Protein AF-A0A9P9E209-F1 (afdb_monomer_lite)

Secondary structure (DSSP, 8-state):
----------------------EEEEEEEEEEETTEEEEEEEEE---HHHHHHHHHHHHHHHHHHHHHTT-EEEEEEEE--SSSSSEEEEEEEESS-HHHHHHHHHHHHHHHHGGG-EE--GGGB--TT---

Foldseek 3Di:
DDDDDDDDDDDPPPPPPPLLFAKEWPAWEWDADVQFIKIKTFIASDDLVCQVQLQVQLVVLLCVLCVVVVKDWPDWDKDQDPDPPRIIIITTIGDDDPVSSVVSSVRSSQVSCDSSHYHYDCVNHDCPPPDD

pLDDT: mean 79.7, std 16.1, range [38.97, 94.81]

Sequence (132 aa):
MKFTAPATLLAASVLSPLVSATAYLSYCQVSHSSNGNDFLIKVQSIPDVSKSSICGSSDRQIRSSAKGWSINVKYLTCDTGKTTPDMQILVKLDKQSPSTQRTALFNGLQAAFGSQGFNWNANQCNLAGIPT

Structure (mmCIF, N/CA/C/O backbone):
data_AF-A0A9P9E209-F1
#
_entry.id   AF-A0A9P9E209-F1
#
loop_
_atom_site.group_PDB
_atom_site.id
_atom_site.type_symbol
_atom_site.label_atom_id
_atom_site.label_alt_id
_atom_site.label_comp_id
_atom_site.label_asym_id
_atom_site.label_entity_id
_atom_site.label_seq_id
_atom_site.pdbx_PDB_ins_code
_atom_site.Cartn_x
_atom_site.Cartn_y
_atom_site.Cartn_z
_atom_site.occupancy
_atom_site.B_iso_or_equiv
_atom_site.auth_seq_id
_atom_site.auth_comp_id
_atom_site.auth_asym_id
_atom_site.auth_atom_id
_atom_site.pdbx_PDB_model_num
ATOM 1 N N . MET A 1 1 ? -47.115 39.051 37.033 1.00 42.34 1 MET A N 1
ATOM 2 C CA . MET A 1 1 ? -45.667 39.035 36.732 1.00 42.34 1 MET A CA 1
ATOM 3 C C . MET A 1 1 ? -45.122 37.700 37.209 1.00 42.34 1 MET A C 1
ATOM 5 O O . MET A 1 1 ? -45.239 37.412 38.391 1.00 42.34 1 MET A O 1
ATOM 9 N N . LYS A 1 2 ? -44.670 36.834 36.298 1.00 42.72 2 LYS A N 1
ATOM 10 C CA . LYS A 1 2 ? -44.217 35.470 36.608 1.00 42.72 2 LYS A CA 1
ATOM 11 C C . LYS A 1 2 ? -42.736 35.402 36.233 1.00 42.72 2 LYS A C 1
ATOM 13 O O . LYS A 1 2 ? -42.411 35.507 35.057 1.00 42.72 2 LYS A O 1
ATOM 18 N N . PHE A 1 3 ? -41.862 35.324 37.233 1.00 44.34 3 PHE A N 1
ATOM 19 C CA . PHE A 1 3 ? -40.436 35.077 37.036 1.00 44.34 3 PHE A CA 1
ATOM 20 C C . PHE A 1 3 ? -40.231 33.572 36.875 1.00 44.34 3 PHE A C 1
ATOM 22 O O . PHE A 1 3 ? -40.705 32.785 37.693 1.00 44.34 3 PHE A O 1
ATOM 29 N N . THR A 1 4 ? -39.540 33.160 35.819 1.00 52.56 4 THR A N 1
ATOM 30 C CA . THR A 1 4 ? -39.062 31.784 35.668 1.00 52.56 4 THR A CA 1
ATOM 31 C C . THR A 1 4 ? -37.594 31.868 35.283 1.00 52.56 4 THR A C 1
ATOM 33 O O . THR A 1 4 ? -37.243 32.462 34.267 1.00 52.56 4 THR A O 1
ATOM 36 N N . ALA A 1 5 ? -36.748 31.378 36.186 1.00 53.84 5 ALA A N 1
ATOM 37 C CA . ALA A 1 5 ? -35.299 31.395 36.081 1.00 53.84 5 ALA A CA 1
ATOM 38 C C . ALA A 1 5 ? -34.802 30.447 34.969 1.00 53.84 5 ALA A C 1
ATOM 40 O O . ALA A 1 5 ? -35.473 29.455 34.671 1.00 53.84 5 ALA A O 1
ATOM 41 N N . PRO A 1 6 ? -33.631 30.723 34.367 1.00 48.00 6 PRO A N 1
ATOM 42 C CA . PRO A 1 6 ? -33.038 29.868 33.346 1.00 48.00 6 PRO A CA 1
ATOM 43 C C . PRO A 1 6 ? -32.537 28.553 33.957 1.00 48.00 6 PRO A C 1
ATOM 45 O O . PRO A 1 6 ? -31.791 28.548 34.935 1.00 48.00 6 PRO A O 1
ATOM 48 N N . ALA A 1 7 ? -32.937 27.428 33.364 1.00 52.62 7 ALA A N 1
ATOM 49 C CA . ALA A 1 7 ? -32.377 26.123 33.680 1.00 52.62 7 ALA A CA 1
ATOM 50 C C . ALA A 1 7 ? -30.986 25.997 33.040 1.00 52.62 7 ALA A C 1
ATOM 52 O O . ALA A 1 7 ? -30.850 25.774 31.838 1.00 52.62 7 ALA A O 1
ATOM 53 N N . THR A 1 8 ? -29.950 26.150 33.859 1.00 51.25 8 THR A N 1
ATOM 54 C CA . THR A 1 8 ? -28.571 25.775 33.541 1.00 51.25 8 THR A CA 1
ATOM 55 C C . THR A 1 8 ? -28.489 24.250 33.471 1.00 51.25 8 THR A C 1
ATOM 57 O O . THR A 1 8 ? -28.597 23.581 34.496 1.00 51.25 8 THR A O 1
ATOM 60 N N . LEU A 1 9 ? -28.305 23.681 32.279 1.00 46.78 9 LEU A N 1
ATOM 61 C CA . LEU A 1 9 ? -28.101 22.242 32.091 1.00 46.78 9 LEU A CA 1
ATOM 62 C C . LEU A 1 9 ? -26.760 21.991 31.395 1.00 46.78 9 LEU A C 1
ATOM 64 O O . LEU A 1 9 ? -26.626 22.135 30.186 1.00 46.78 9 LEU A O 1
ATOM 68 N N . LEU A 1 10 ? -25.786 21.658 32.248 1.00 48.59 10 LEU A N 1
ATOM 69 C CA . LEU A 1 10 ? -24.670 20.727 32.054 1.00 48.59 10 LEU A CA 1
ATOM 70 C C . LEU A 1 10 ? -23.999 20.736 30.673 1.00 48.59 10 LEU A C 1
ATOM 72 O O . LEU A 1 10 ? -24.439 20.081 29.730 1.00 48.59 10 LEU A O 1
ATOM 76 N N . ALA A 1 11 ? -22.831 21.380 30.617 1.00 49.53 11 ALA A N 1
ATOM 77 C CA . ALA A 1 11 ? -21.813 21.068 29.628 1.00 49.53 11 ALA A CA 1
ATOM 78 C C . ALA A 1 11 ? -21.463 19.576 29.739 1.00 49.53 11 ALA A C 1
ATOM 80 O O . ALA A 1 11 ? -20.765 19.154 30.661 1.00 49.53 11 ALA A O 1
ATOM 81 N N . ALA A 1 12 ? -21.971 18.774 28.807 1.00 42.97 12 ALA A N 1
ATOM 82 C CA . ALA A 1 12 ? -21.458 17.441 28.566 1.00 42.97 12 ALA A CA 1
ATOM 83 C C . ALA A 1 12 ? -20.054 17.606 27.977 1.00 42.97 12 ALA A C 1
ATOM 85 O O . ALA A 1 12 ? -19.878 17.753 26.768 1.00 42.97 12 ALA A O 1
ATOM 86 N N . SER A 1 13 ? -19.042 17.623 28.840 1.00 42.34 13 SER A N 1
ATOM 87 C CA . SER A 1 13 ? -17.670 17.334 28.452 1.00 42.34 13 SER A CA 1
ATOM 88 C C . SER A 1 13 ? -17.633 15.882 27.991 1.00 42.34 13 SER A C 1
ATOM 90 O O . SER A 1 13 ? -17.325 14.963 28.748 1.00 42.34 13 SER A O 1
ATOM 92 N N . VAL A 1 14 ? -17.984 15.673 26.721 1.00 45.31 14 VAL A N 1
ATOM 93 C CA . VAL A 1 14 ? -17.675 14.445 26.003 1.00 45.31 14 VAL A CA 1
ATOM 94 C C . VAL A 1 14 ? -16.155 14.431 25.876 1.00 45.31 14 VAL A C 1
ATOM 96 O O . VAL A 1 14 ? -15.583 14.893 24.890 1.00 45.31 14 VAL A O 1
ATOM 99 N N . LEU A 1 15 ? -15.488 13.946 26.924 1.00 49.25 15 LEU A N 1
ATOM 100 C CA . LEU A 1 15 ? -14.144 13.392 26.854 1.00 49.25 15 LEU A CA 1
ATOM 101 C C . LEU A 1 15 ? -14.241 12.188 25.918 1.00 49.25 15 LEU A C 1
ATOM 103 O O . LEU A 1 15 ? -14.319 11.038 26.338 1.00 49.25 15 LEU A O 1
ATOM 107 N N . SER A 1 16 ? -14.325 12.481 24.623 1.00 42.72 16 SER A N 1
ATOM 108 C CA . SER A 1 16 ? -14.141 11.484 23.590 1.00 42.72 16 SER A CA 1
ATOM 109 C C . SER A 1 16 ? -12.710 11.002 23.779 1.00 42.72 16 SER A C 1
ATOM 111 O O . SER A 1 16 ? -11.808 11.847 23.773 1.00 42.72 16 SER A O 1
ATOM 113 N N . PRO A 1 17 ? -12.472 9.700 24.017 1.00 38.97 17 PRO A N 1
ATOM 114 C CA . PRO A 1 17 ? -11.117 9.200 24.085 1.00 38.97 17 PRO A CA 1
ATOM 115 C C . PRO A 1 17 ? -10.463 9.574 22.762 1.00 38.97 17 PRO A C 1
ATOM 117 O O . PRO A 1 17 ? -10.884 9.137 21.689 1.00 38.97 17 PRO A O 1
ATOM 120 N N . LEU A 1 18 ? -9.475 10.459 22.852 1.00 43.06 18 LEU A N 1
ATOM 121 C CA . LEU A 1 18 ? -8.613 10.839 21.756 1.00 43.06 18 LEU A CA 1
ATOM 122 C C . LEU A 1 18 ? -7.754 9.604 21.468 1.00 43.06 18 LEU A C 1
ATOM 124 O O . LEU A 1 18 ? -6.600 9.525 21.880 1.00 43.06 18 LEU A O 1
ATOM 128 N N . VAL A 1 19 ? -8.331 8.579 20.835 1.00 47.84 19 VAL A N 1
ATOM 129 C CA . VAL A 1 19 ? -7.567 7.438 20.330 1.00 47.84 19 VAL A CA 1
ATOM 130 C C . VAL A 1 19 ? -6.843 7.936 19.083 1.00 47.84 19 VAL A C 1
ATOM 132 O O . VAL A 1 19 ? -7.196 7.630 17.950 1.00 47.84 19 VAL A O 1
ATOM 135 N N . SER A 1 20 ? -5.834 8.772 19.317 1.00 51.91 20 SER A N 1
ATOM 136 C CA . SER A 1 20 ? -4.813 9.175 18.360 1.00 51.91 20 SER A CA 1
ATOM 137 C C . SER A 1 20 ? -3.793 8.043 18.255 1.00 51.91 20 SER A C 1
ATOM 139 O O . SER A 1 20 ? -2.613 8.217 18.554 1.00 51.91 20 SER A O 1
ATOM 141 N N . ALA A 1 21 ? -4.258 6.840 17.917 1.00 60.41 21 ALA A N 1
ATOM 142 C CA . ALA A 1 21 ? -3.352 5.763 17.571 1.00 60.41 21 ALA A CA 1
ATOM 143 C C . ALA A 1 21 ? -2.877 6.023 16.141 1.00 60.41 21 ALA A C 1
ATOM 145 O O . ALA A 1 21 ? -3.642 5.861 15.192 1.00 60.41 21 ALA A O 1
ATOM 146 N N . THR A 1 22 ? -1.626 6.460 15.999 1.00 75.31 22 THR A N 1
ATOM 147 C CA . THR A 1 22 ? -0.964 6.500 14.696 1.00 75.31 22 THR A CA 1
ATOM 148 C C . THR A 1 22 ? -0.935 5.079 14.147 1.00 75.31 22 THR A C 1
ATOM 150 O O . THR A 1 22 ? -0.309 4.197 14.742 1.00 75.31 22 THR A O 1
ATOM 153 N N . ALA A 1 23 ? -1.602 4.852 13.017 1.00 84.38 23 ALA A N 1
ATOM 154 C CA . ALA A 1 23 ? -1.533 3.570 12.335 1.00 84.38 23 ALA A CA 1
ATOM 155 C C . ALA A 1 23 ? -0.095 3.351 11.857 1.00 84.38 23 ALA A C 1
ATOM 157 O O . ALA A 1 23 ? 0.548 4.284 11.370 1.00 84.38 23 ALA A O 1
ATOM 158 N N . TYR A 1 24 ? 0.429 2.137 11.976 1.00 86.38 24 TYR A N 1
ATOM 159 C CA . TYR A 1 24 ? 1.782 1.846 11.507 1.00 86.38 24 TYR A CA 1
ATOM 160 C C . TYR A 1 24 ? 1.802 0.667 10.556 1.00 86.38 24 TYR A C 1
ATOM 162 O O . TYR A 1 24 ? 1.066 -0.314 10.700 1.00 86.38 24 TYR A O 1
ATOM 170 N N . LEU A 1 25 ? 2.680 0.781 9.565 1.00 87.69 25 LEU A N 1
ATOM 171 C CA . LEU A 1 25 ? 3.032 -0.328 8.702 1.00 87.69 25 LEU A CA 1
ATOM 172 C C . LEU A 1 25 ? 3.619 -1.451 9.571 1.00 87.69 25 LEU A C 1
ATOM 174 O O . LEU A 1 25 ? 4.542 -1.233 10.353 1.00 87.69 25 LEU A O 1
ATOM 178 N N . SER A 1 26 ? 3.064 -2.655 9.476 1.00 88.31 26 SER A N 1
ATOM 179 C CA . SER A 1 26 ? 3.591 -3.832 10.175 1.00 88.31 26 SER A CA 1
ATOM 180 C C . SER A 1 26 ? 4.328 -4.764 9.219 1.00 88.31 26 SER A C 1
ATOM 182 O O . SER A 1 26 ? 5.238 -5.484 9.621 1.00 88.31 26 SER A O 1
ATOM 184 N N . TYR A 1 27 ? 3.931 -4.765 7.947 1.00 88.50 27 TYR A N 1
ATOM 185 C CA . TYR A 1 27 ? 4.513 -5.610 6.916 1.00 88.50 27 TYR A CA 1
ATOM 186 C C . TYR A 1 27 ? 4.344 -4.969 5.547 1.00 88.50 27 TYR A C 1
ATOM 188 O O . TYR A 1 27 ? 3.287 -4.416 5.241 1.00 88.50 27 TYR A O 1
ATOM 196 N N . CYS A 1 28 ? 5.364 -5.106 4.710 1.00 90.25 28 CYS A N 1
ATOM 197 C CA . CYS A 1 28 ? 5.287 -4.741 3.312 1.00 90.25 28 CYS A CA 1
ATOM 198 C C . CYS A 1 28 ? 6.114 -5.706 2.471 1.00 90.25 28 CYS A C 1
ATOM 200 O O . CYS A 1 28 ? 7.335 -5.758 2.570 1.00 90.25 28 CYS A O 1
ATOM 202 N N . GLN A 1 29 ? 5.445 -6.472 1.624 1.00 90.88 29 GLN A N 1
ATOM 203 C CA . GLN A 1 29 ? 6.107 -7.328 0.653 1.00 90.88 29 GLN A CA 1
ATOM 204 C C . GLN A 1 29 ? 5.902 -6.759 -0.737 1.00 90.88 29 GLN A C 1
ATOM 206 O O . GLN A 1 29 ? 4.795 -6.362 -1.097 1.00 90.88 29 GLN A O 1
ATOM 211 N N . VAL A 1 30 ? 6.975 -6.767 -1.519 1.00 91.81 30 VAL A N 1
ATOM 212 C CA . VAL A 1 30 ? 6.943 -6.421 -2.935 1.00 91.81 30 VAL A CA 1
ATOM 213 C C . VAL A 1 30 ? 7.299 -7.670 -3.717 1.00 91.81 30 VAL A C 1
ATOM 215 O O . VAL A 1 30 ? 8.307 -8.312 -3.434 1.00 91.81 30 VAL A O 1
ATOM 218 N N . SER A 1 31 ? 6.449 -8.040 -4.665 1.00 91.38 31 SER A N 1
ATOM 219 C CA . SER A 1 31 ? 6.691 -9.167 -5.562 1.00 91.38 31 SER A CA 1
ATOM 220 C C . SER A 1 31 ? 6.691 -8.666 -6.996 1.00 91.38 31 SER A C 1
ATOM 222 O O . SER A 1 31 ? 5.780 -7.944 -7.409 1.00 91.38 31 SER A O 1
ATOM 224 N N . HIS A 1 32 ? 7.719 -9.040 -7.754 1.00 89.19 32 HIS A N 1
ATOM 225 C CA . HIS A 1 32 ? 7.758 -8.738 -9.175 1.00 89.19 32 HIS A CA 1
ATOM 226 C C . HIS A 1 32 ? 6.710 -9.565 -9.921 1.00 89.19 32 HIS A C 1
ATOM 228 O O . HIS A 1 32 ? 6.540 -10.756 -9.663 1.00 89.19 32 HIS A O 1
ATOM 234 N N . SER A 1 33 ? 6.020 -8.930 -10.860 1.00 83.94 33 SER A N 1
ATOM 235 C CA . SER A 1 33 ? 4.948 -9.534 -11.640 1.00 83.94 33 SER A CA 1
ATOM 236 C C . SER A 1 33 ? 5.086 -9.104 -13.094 1.00 83.94 33 SER A C 1
ATOM 238 O O . SER A 1 33 ? 5.565 -8.007 -13.384 1.00 83.94 33 SER A O 1
ATOM 240 N N . SER A 1 34 ? 4.623 -9.919 -14.044 1.00 80.25 34 SER A N 1
ATOM 241 C CA . SER A 1 34 ? 4.606 -9.492 -15.446 1.00 80.25 34 SER A CA 1
ATOM 242 C C . SER A 1 34 ? 3.841 -8.163 -15.566 1.00 80.25 34 SER A C 1
ATOM 244 O O . SER A 1 34 ? 2.660 -8.092 -15.194 1.00 80.25 34 SER A O 1
ATOM 246 N N . ASN A 1 35 ? 4.522 -7.132 -16.081 1.00 82.75 35 ASN A N 1
ATOM 247 C CA . ASN A 1 35 ? 4.037 -5.758 -16.260 1.00 82.75 35 ASN A CA 1
ATOM 248 C C . ASN A 1 35 ? 3.856 -4.914 -14.981 1.00 82.75 35 ASN A C 1
ATOM 250 O O . ASN A 1 35 ? 3.039 -3.993 -14.988 1.00 82.75 35 ASN A O 1
ATOM 254 N N . GLY A 1 36 ? 4.586 -5.181 -13.895 1.00 90.00 36 GLY A N 1
ATOM 255 C CA . GLY A 1 36 ? 4.579 -4.301 -12.721 1.00 90.00 36 GLY A CA 1
ATOM 256 C C . GLY A 1 36 ? 5.049 -4.973 -11.437 1.00 90.00 36 GLY A C 1
ATOM 257 O O . GLY A 1 36 ? 5.749 -5.979 -11.474 1.00 90.00 36 GLY A O 1
ATOM 258 N N . ASN A 1 37 ? 4.632 -4.430 -10.295 1.00 92.94 37 ASN A N 1
ATOM 259 C CA . ASN A 1 37 ? 4.897 -5.038 -8.994 1.00 92.94 37 ASN A CA 1
ATOM 260 C C . ASN A 1 37 ? 3.616 -5.109 -8.160 1.00 92.94 37 ASN A C 1
ATOM 262 O O . ASN A 1 37 ?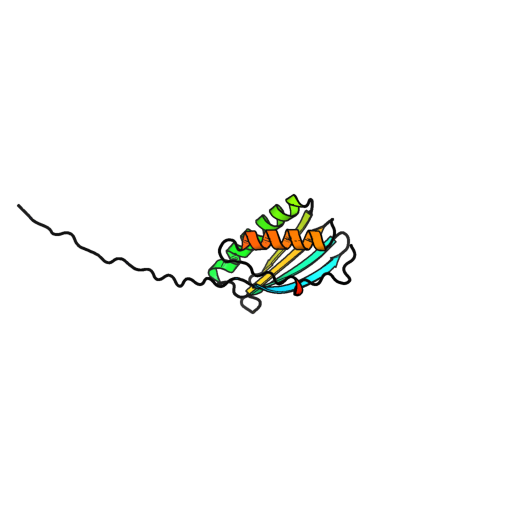 2.772 -4.205 -8.191 1.00 92.94 37 ASN A O 1
ATOM 266 N N . ASP A 1 38 ? 3.490 -6.205 -7.423 1.00 93.69 38 ASP A N 1
ATOM 267 C CA . ASP A 1 38 ? 2.439 -6.426 -6.442 1.00 93.69 38 ASP A CA 1
ATOM 268 C C . ASP A 1 38 ? 2.968 -6.007 -5.065 1.00 93.69 38 ASP A C 1
ATOM 270 O O . ASP A 1 38 ? 4.013 -6.485 -4.619 1.00 93.69 38 ASP A O 1
ATOM 274 N N . PHE A 1 39 ? 2.251 -5.107 -4.395 1.00 93.69 39 PHE A N 1
ATOM 275 C CA . PHE A 1 39 ? 2.555 -4.648 -3.043 1.00 93.69 39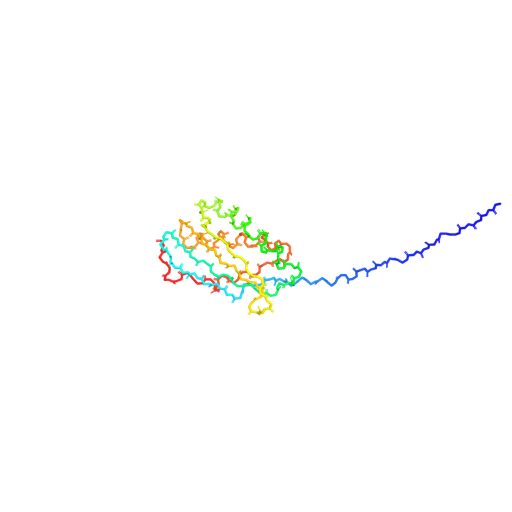 PHE A CA 1
ATOM 276 C C . PHE A 1 39 ? 1.509 -5.200 -2.081 1.00 93.69 39 PHE A C 1
ATOM 278 O O . PHE A 1 39 ? 0.324 -4.883 -2.192 1.00 93.69 39 PHE A O 1
ATOM 285 N N . LEU A 1 40 ? 1.962 -5.995 -1.116 1.00 92.69 40 LEU A N 1
ATOM 286 C CA . LEU A 1 40 ? 1.164 -6.480 0.001 1.00 92.69 40 LEU A CA 1
ATOM 287 C C . LEU A 1 40 ? 1.538 -5.700 1.260 1.00 92.69 40 LEU A C 1
ATOM 289 O O . LEU A 1 40 ? 2.617 -5.888 1.816 1.00 92.69 40 LEU A O 1
ATOM 293 N N . ILE A 1 41 ? 0.627 -4.851 1.715 1.00 91.75 41 ILE A N 1
ATOM 294 C CA . ILE A 1 41 ? 0.769 -3.951 2.856 1.00 91.75 41 ILE A CA 1
ATOM 295 C C . ILE A 1 41 ? -0.102 -4.465 3.997 1.00 91.75 41 ILE A C 1
ATOM 297 O O . ILE A 1 41 ? -1.283 -4.740 3.799 1.00 91.75 41 ILE A O 1
ATOM 301 N 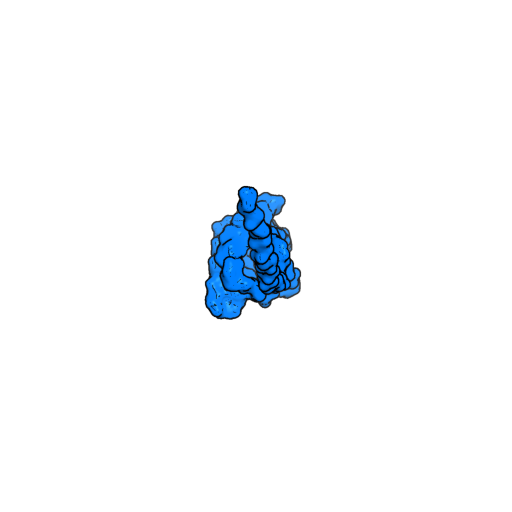N . LYS A 1 42 ? 0.449 -4.565 5.204 1.00 90.62 42 LYS A N 1
ATOM 302 C CA . LYS A 1 42 ? -0.322 -4.837 6.421 1.00 90.62 42 LYS A CA 1
ATOM 303 C C . LYS A 1 42 ? -0.130 -3.697 7.403 1.00 90.62 42 LYS A C 1
ATOM 305 O O . LYS A 1 42 ? 0.996 -3.239 7.604 1.00 90.62 42 LYS A O 1
ATOM 310 N N . VAL A 1 43 ? -1.229 -3.242 7.987 1.00 88.19 43 VAL A N 1
ATOM 311 C CA . VAL A 1 43 ? -1.260 -2.098 8.897 1.00 88.19 43 VAL A CA 1
ATOM 312 C C . VAL A 1 43 ? -1.870 -2.526 10.225 1.00 88.19 43 VAL A C 1
ATOM 314 O O . VAL A 1 43 ? -2.785 -3.351 10.265 1.00 88.19 43 VAL A O 1
ATOM 317 N N . GLN A 1 44 ? -1.334 -1.980 11.311 1.00 87.56 44 GLN A N 1
ATOM 318 C CA . GLN A 1 44 ? -1.755 -2.245 12.683 1.00 87.56 44 GLN A CA 1
ATOM 319 C C . GLN A 1 44 ? -2.099 -0.950 13.422 1.00 87.56 44 GLN A C 1
ATOM 321 O O . GLN A 1 44 ? -1.763 0.151 12.972 1.00 87.56 44 GLN A O 1
ATOM 326 N N . SER A 1 45 ? -2.762 -1.115 14.568 1.00 85.56 45 SER A N 1
ATOM 327 C CA . SER A 1 45 ? -3.246 -0.042 15.436 1.00 85.56 45 SER A CA 1
ATOM 328 C C . SER A 1 45 ? -4.275 0.851 14.755 1.00 85.56 45 SER A C 1
ATOM 330 O O . SER A 1 45 ? -4.275 2.068 14.929 1.00 85.56 45 SER A O 1
ATOM 332 N N . ILE A 1 46 ? -5.172 0.229 13.987 1.00 80.88 46 ILE A N 1
ATOM 333 C CA . ILE A 1 46 ? -6.304 0.918 13.369 1.00 80.88 46 ILE A CA 1
ATOM 334 C C . ILE A 1 46 ? -7.546 0.679 14.230 1.00 80.88 46 ILE A C 1
ATOM 336 O O . ILE A 1 46 ? -7.956 -0.475 14.373 1.00 80.88 46 ILE A O 1
ATOM 340 N N . PRO A 1 47 ? -8.195 1.731 14.761 1.00 76.94 47 PRO A N 1
ATOM 341 C CA . PRO A 1 47 ? -9.473 1.584 15.448 1.00 76.94 47 PRO A CA 1
ATOM 342 C C . PRO A 1 47 ? -10.506 0.886 14.553 1.00 76.94 47 PRO A C 1
ATOM 344 O O . PRO A 1 47 ? -10.673 1.278 13.397 1.00 76.94 47 PRO A O 1
ATOM 347 N N . ASP A 1 48 ? -11.237 -0.105 15.078 1.00 69.88 48 ASP A N 1
ATOM 348 C CA . ASP A 1 48 ? -12.202 -0.909 14.302 1.00 69.88 48 ASP A CA 1
ATOM 349 C C . ASP A 1 48 ? -13.199 -0.052 13.508 1.00 69.88 48 ASP A C 1
ATOM 351 O O . ASP A 1 48 ? -13.429 -0.294 12.324 1.00 69.88 48 ASP A O 1
ATOM 355 N N . VAL A 1 49 ? -13.717 1.014 14.128 1.00 65.44 49 VAL A N 1
ATOM 356 C CA . VAL A 1 49 ? -14.663 1.963 13.511 1.00 65.44 49 VAL A CA 1
ATOM 357 C C . VAL A 1 49 ? -14.081 2.732 12.317 1.00 65.44 49 VAL A C 1
ATOM 359 O O . VAL A 1 49 ? -14.829 3.296 11.522 1.00 65.44 49 VAL A O 1
ATOM 362 N N . SER A 1 50 ? -12.754 2.775 12.176 1.00 78.94 50 SER A N 1
ATOM 363 C CA . SER A 1 50 ? -12.058 3.461 11.086 1.00 78.94 50 SER A CA 1
ATOM 364 C C . SER A 1 50 ? -11.628 2.521 9.960 1.00 78.94 50 SER A C 1
ATOM 366 O O . SER A 1 50 ? -11.404 3.003 8.852 1.00 78.94 50 SER A O 1
ATOM 368 N N . LYS A 1 51 ? -11.550 1.200 10.191 1.00 79.81 51 LYS A N 1
ATOM 369 C CA . LYS A 1 51 ? -10.997 0.226 9.228 1.00 79.81 51 LYS A CA 1
ATOM 370 C C . LYS A 1 51 ? -11.702 0.274 7.869 1.00 79.81 51 LYS A C 1
ATOM 372 O O . LYS A 1 51 ? -11.053 0.470 6.844 1.00 79.81 51 LYS A O 1
ATOM 377 N N . SER A 1 52 ? -13.033 0.171 7.848 1.00 80.81 52 SER A N 1
ATOM 378 C CA . SER A 1 52 ? -13.807 0.193 6.596 1.00 80.81 52 SER A CA 1
ATOM 379 C C . SER A 1 52 ? -13.711 1.537 5.866 1.00 80.81 52 SER A C 1
ATOM 381 O O . SER A 1 52 ? -13.582 1.566 4.643 1.00 80.81 52 SER A O 1
ATOM 383 N N . SER A 1 53 ? -13.709 2.650 6.607 1.00 85.44 53 SER A N 1
ATOM 384 C CA . SER A 1 53 ? -13.553 3.998 6.044 1.00 85.44 53 SER A CA 1
ATOM 385 C C . SER A 1 53 ? -12.166 4.208 5.432 1.00 85.44 53 SER A C 1
ATOM 387 O O . SER A 1 53 ? -12.058 4.733 4.324 1.00 85.44 53 SER A O 1
ATOM 389 N N . ILE A 1 54 ? -11.107 3.753 6.109 1.00 86.75 54 ILE A N 1
ATOM 390 C CA . ILE A 1 54 ? -9.731 3.808 5.601 1.00 86.75 54 ILE A CA 1
ATOM 391 C C . ILE A 1 54 ? -9.594 2.930 4.360 1.00 86.75 54 ILE A C 1
ATOM 393 O O . ILE A 1 54 ? -9.016 3.385 3.376 1.00 86.75 54 ILE A O 1
ATOM 397 N N . CYS A 1 55 ? -10.156 1.719 4.350 1.00 86.75 55 CYS A N 1
ATOM 398 C CA . CYS A 1 55 ? -10.169 0.873 3.156 1.00 86.75 55 CYS A CA 1
ATOM 399 C C . CYS A 1 55 ? -10.874 1.548 1.972 1.00 86.75 55 CYS A C 1
ATOM 401 O O . CYS A 1 55 ? -10.316 1.595 0.875 1.00 86.75 55 CYS A O 1
ATOM 403 N N . GLY A 1 56 ? -12.062 2.124 2.193 1.00 85.00 56 GLY A N 1
ATOM 404 C CA . GLY A 1 56 ? -12.792 2.858 1.155 1.00 85.00 56 GLY A CA 1
ATOM 405 C C . GLY A 1 56 ? -12.032 4.088 0.643 1.00 85.00 56 GLY A C 1
ATOM 406 O O . GLY A 1 56 ? -12.047 4.380 -0.552 1.00 85.00 56 GLY A O 1
ATOM 407 N N . SER A 1 57 ? -11.314 4.787 1.527 1.00 88.44 57 SER A N 1
ATOM 408 C CA . SER A 1 57 ? -10.472 5.934 1.166 1.00 88.44 57 SER A CA 1
ATOM 409 C C . SER A 1 57 ? -9.197 5.507 0.428 1.00 88.44 57 SER A C 1
ATOM 411 O O . SER A 1 57 ? -8.788 6.161 -0.534 1.00 88.44 57 SER A O 1
ATOM 413 N N . SER A 1 58 ? -8.595 4.383 0.827 1.00 88.56 58 SER A N 1
ATOM 414 C CA . SER A 1 58 ? -7.309 3.898 0.314 1.00 88.56 58 SER A CA 1
ATOM 415 C C . SER A 1 58 ? -7.328 3.691 -1.193 1.00 88.56 58 SER A C 1
ATOM 417 O O . SER A 1 58 ? -6.409 4.155 -1.864 1.00 88.56 58 SER A O 1
ATOM 419 N N . ASP A 1 59 ? -8.382 3.088 -1.755 1.00 90.31 59 ASP A N 1
ATOM 420 C CA . ASP A 1 59 ? -8.475 2.899 -3.210 1.00 90.31 59 ASP A CA 1
ATOM 421 C C . ASP A 1 59 ? -8.414 4.233 -3.964 1.00 90.31 59 ASP A C 1
ATOM 423 O O . ASP A 1 59 ? -7.578 4.442 -4.850 1.00 90.31 59 ASP A O 1
ATOM 427 N N . ARG A 1 60 ? -9.258 5.188 -3.555 1.00 92.75 60 ARG A N 1
ATOM 428 C CA . ARG A 1 60 ? -9.326 6.514 -4.173 1.00 92.75 60 ARG A CA 1
ATOM 429 C C . ARG A 1 60 ? -7.990 7.246 -4.064 1.00 92.75 60 ARG A C 1
ATOM 431 O O . ARG A 1 60 ? -7.518 7.789 -5.064 1.00 92.75 60 ARG A O 1
ATOM 438 N N . GLN A 1 61 ? -7.391 7.276 -2.875 1.00 94.50 61 GLN A N 1
ATOM 439 C CA . GLN A 1 61 ? -6.174 8.049 -2.627 1.00 94.50 61 GLN A CA 1
ATOM 440 C C . GLN A 1 61 ? -4.940 7.418 -3.276 1.00 94.50 61 GLN A C 1
ATOM 442 O O . GLN A 1 61 ? -4.135 8.136 -3.869 1.00 94.50 61 GLN A O 1
ATOM 447 N N . ILE A 1 62 ? -4.816 6.088 -3.268 1.00 93.38 62 ILE A N 1
ATOM 448 C CA . ILE A 1 62 ? -3.729 5.383 -3.961 1.00 93.38 62 ILE A CA 1
ATOM 449 C C . ILE A 1 62 ? -3.843 5.580 -5.471 1.00 93.38 62 ILE A C 1
ATOM 451 O O . ILE A 1 62 ? -2.849 5.918 -6.110 1.00 93.38 62 ILE A O 1
ATOM 455 N N . ARG A 1 63 ? -5.044 5.466 -6.055 1.00 94.81 63 ARG A N 1
ATOM 456 C CA . ARG A 1 63 ? -5.252 5.763 -7.483 1.00 94.81 63 ARG A CA 1
ATOM 457 C C . ARG A 1 63 ? -4.945 7.216 -7.822 1.00 94.81 63 ARG A C 1
ATOM 459 O O . ARG A 1 63 ? -4.323 7.474 -8.850 1.00 94.81 63 ARG A O 1
ATOM 466 N N . SER A 1 64 ? -5.377 8.159 -6.986 1.00 94.81 64 SER A N 1
ATOM 467 C CA . SER A 1 64 ? -5.105 9.586 -7.183 1.00 94.81 64 SER A CA 1
ATOM 468 C C . SER A 1 64 ? -3.606 9.879 -7.138 1.00 94.81 64 SER A C 1
ATOM 470 O O . SER A 1 64 ? -3.086 10.547 -8.027 1.00 94.81 64 SER A O 1
ATOM 472 N N . SER A 1 65 ? -2.905 9.326 -6.145 1.00 94.12 65 SER A N 1
ATOM 473 C CA . SER A 1 65 ? -1.454 9.447 -6.018 1.00 94.12 65 SER A CA 1
ATOM 474 C C . SER A 1 65 ? -0.743 8.827 -7.223 1.00 94.12 65 SER A C 1
ATOM 476 O O . SER A 1 65 ? 0.018 9.510 -7.900 1.00 94.12 65 SER A O 1
ATOM 478 N N . ALA A 1 66 ? -1.052 7.571 -7.566 1.00 93.75 66 ALA A N 1
ATOM 479 C CA . ALA A 1 66 ? -0.447 6.846 -8.685 1.00 93.75 66 ALA A CA 1
ATOM 480 C C . ALA A 1 66 ? -0.584 7.583 -10.027 1.00 93.75 66 ALA A C 1
ATOM 482 O O . ALA A 1 66 ? 0.377 7.644 -10.796 1.00 93.75 66 ALA A O 1
ATOM 483 N N . LYS A 1 67 ? -1.736 8.222 -10.282 1.00 93.62 67 LYS A N 1
ATOM 484 C CA . LYS A 1 67 ? -1.938 9.062 -11.474 1.00 93.62 67 LYS A CA 1
ATOM 485 C C . LYS A 1 67 ? -0.925 10.204 -11.572 1.00 93.62 67 LYS A C 1
ATOM 487 O O . LYS A 1 67 ? -0.442 10.468 -12.668 1.00 93.62 67 LYS A O 1
ATOM 492 N N . GLY A 1 68 ? -0.564 10.833 -10.451 1.00 91.75 68 GLY A N 1
ATOM 493 C CA . GLY A 1 68 ? 0.460 11.885 -10.407 1.00 91.75 68 GLY A CA 1
ATOM 494 C C . GLY A 1 68 ? 1.850 11.416 -10.855 1.00 91.75 68 GLY A C 1
ATOM 495 O O . GLY A 1 68 ? 2.657 12.224 -11.299 1.00 91.75 68 GLY A O 1
ATOM 496 N N . TRP A 1 69 ? 2.102 10.106 -10.810 1.00 91.50 69 TRP A N 1
ATOM 497 C CA . TRP A 1 69 ? 3.351 9.469 -11.236 1.00 91.50 69 TRP A CA 1
ATOM 498 C C . TRP A 1 69 ? 3.223 8.716 -12.569 1.00 91.50 69 TRP A C 1
ATOM 500 O O . TRP A 1 69 ? 4.132 7.982 -12.953 1.00 91.50 69 TRP A O 1
ATOM 510 N N . SER A 1 70 ? 2.102 8.863 -13.287 1.00 92.06 70 SER A N 1
ATOM 511 C CA . SER A 1 70 ? 1.801 8.094 -14.508 1.00 92.06 70 SER A CA 1
ATOM 512 C C . SER A 1 70 ? 1.837 6.565 -14.312 1.00 92.06 70 SER A C 1
ATOM 514 O O . SER A 1 70 ? 2.207 5.819 -15.220 1.00 92.06 70 SER A O 1
ATOM 516 N N . ILE A 1 71 ? 1.445 6.097 -13.124 1.00 93.56 71 ILE A N 1
ATOM 517 C CA . ILE A 1 71 ? 1.330 4.680 -12.747 1.00 93.56 71 ILE A CA 1
ATOM 518 C C . ILE A 1 71 ? -0.137 4.262 -12.858 1.00 93.56 71 ILE A C 1
ATOM 520 O O . ILE A 1 71 ? -1.015 4.968 -12.352 1.00 93.56 71 ILE A O 1
ATOM 524 N N . ASN A 1 72 ? -0.432 3.098 -13.449 1.00 92.75 72 ASN A N 1
ATOM 525 C CA . ASN A 1 72 ? -1.788 2.550 -13.397 1.00 92.75 72 ASN A CA 1
ATOM 526 C C . ASN A 1 72 ? -1.923 1.546 -12.254 1.00 92.75 72 ASN A C 1
ATOM 528 O O . ASN A 1 72 ? -1.169 0.579 -12.139 1.00 92.75 72 ASN A O 1
ATOM 532 N N . VAL A 1 73 ? -2.967 1.735 -11.449 1.00 93.38 73 VAL A N 1
ATOM 533 C CA . VAL A 1 73 ? -3.404 0.755 -10.452 1.00 93.38 73 VAL A CA 1
ATOM 534 C C . VAL A 1 73 ? -4.250 -0.303 -11.159 1.00 93.38 73 VAL A C 1
ATOM 536 O O . VAL A 1 73 ? -5.415 -0.049 -11.485 1.00 93.38 73 VAL A O 1
ATOM 539 N N . LYS A 1 74 ? -3.669 -1.480 -11.417 1.00 92.38 74 LYS A N 1
ATOM 540 C CA . LYS A 1 74 ? -4.362 -2.584 -12.104 1.00 92.38 74 LYS A CA 1
ATOM 541 C C . LYS A 1 74 ? -5.477 -3.160 -11.248 1.00 92.38 74 LYS A C 1
ATOM 543 O O . LYS A 1 74 ? -6.579 -3.376 -11.738 1.00 92.38 74 LYS A O 1
ATOM 548 N N . TYR A 1 75 ? -5.192 -3.366 -9.970 1.00 91.62 75 TYR A N 1
ATOM 549 C CA . TYR A 1 75 ? -6.174 -3.762 -8.977 1.00 91.62 75 TYR A CA 1
ATOM 550 C C . TYR A 1 75 ? -5.734 -3.277 -7.598 1.00 91.62 75 TYR A C 1
ATOM 552 O O . TYR A 1 75 ? -4.547 -3.032 -7.362 1.00 91.62 75 TYR A O 1
ATOM 560 N N . LEU A 1 76 ? -6.708 -3.146 -6.705 1.00 92.81 76 LEU A N 1
ATOM 561 C CA . LEU A 1 76 ? -6.506 -2.849 -5.298 1.00 92.81 76 LEU A CA 1
ATOM 562 C C . LEU A 1 76 ? -7.592 -3.570 -4.509 1.00 92.81 76 LEU A C 1
ATOM 564 O O . LEU A 1 76 ? -8.769 -3.490 -4.848 1.00 92.81 76 LEU A O 1
ATOM 568 N N . THR A 1 77 ? -7.179 -4.287 -3.475 1.00 92.25 77 THR A N 1
ATOM 569 C CA . THR A 1 77 ? -8.070 -4.948 -2.523 1.00 92.25 77 THR A CA 1
ATOM 570 C C . THR A 1 77 ? -7.670 -4.524 -1.121 1.00 92.25 77 THR A C 1
ATOM 572 O O . THR A 1 77 ? -6.486 -4.319 -0.847 1.00 92.25 77 THR A O 1
ATOM 575 N N . CYS A 1 78 ? -8.660 -4.347 -0.256 1.00 90.69 78 CYS A N 1
ATOM 576 C CA . CYS A 1 78 ? -8.458 -3.981 1.134 1.00 90.69 78 CYS A CA 1
ATOM 577 C C . CYS A 1 78 ? -9.327 -4.890 1.995 1.00 90.69 78 CYS A C 1
ATOM 579 O O . CYS A 1 78 ? -10.539 -4.946 1.792 1.00 90.69 78 CYS A O 1
ATOM 581 N N . ASP A 1 79 ? -8.695 -5.615 2.906 1.00 89.50 79 ASP A N 1
ATOM 582 C CA . ASP A 1 79 ? -9.339 -6.541 3.826 1.00 89.50 79 ASP A CA 1
ATOM 583 C C . ASP A 1 79 ? -9.178 -6.031 5.262 1.00 89.50 79 ASP A C 1
ATOM 585 O O . ASP A 1 79 ? -8.087 -5.639 5.685 1.00 89.50 79 ASP A O 1
ATOM 589 N N . THR A 1 80 ? -10.283 -6.028 6.004 1.00 83.50 80 THR A N 1
ATOM 590 C CA . THR A 1 80 ? -10.377 -5.605 7.403 1.00 83.50 80 THR A CA 1
ATOM 591 C C . THR A 1 80 ? -10.722 -6.824 8.252 1.00 83.50 80 THR A C 1
ATOM 593 O O . THR A 1 80 ? -11.870 -7.017 8.662 1.00 83.50 80 THR A O 1
ATOM 596 N N . GLY A 1 81 ? -9.735 -7.691 8.464 1.00 68.00 81 GLY A N 1
ATOM 597 C CA . GLY A 1 81 ? -9.893 -8.885 9.287 1.00 68.00 81 GLY A CA 1
ATOM 598 C C . GLY A 1 81 ? -10.153 -8.560 10.764 1.00 68.00 81 GLY A C 1
ATOM 599 O O . GLY A 1 81 ? -9.830 -7.481 11.262 1.00 68.00 81 GLY A O 1
ATOM 600 N N . LYS A 1 82 ? -10.717 -9.531 11.495 1.00 60.78 82 LYS A N 1
ATOM 601 C CA . LYS A 1 82 ? -10.901 -9.461 12.962 1.00 60.78 82 LYS A CA 1
ATOM 602 C C . LYS A 1 82 ? -9.636 -9.824 13.758 1.00 60.78 82 LYS A C 1
ATOM 604 O O . LYS A 1 82 ? -9.648 -9.768 14.982 1.00 60.78 82 LYS A O 1
ATOM 609 N N . THR A 1 83 ? -8.572 -10.245 13.081 1.00 61.94 83 THR A N 1
ATOM 610 C CA . THR A 1 83 ? -7.305 -10.710 13.667 1.00 61.94 83 THR A CA 1
ATOM 611 C C . THR A 1 83 ? -6.155 -9.835 13.200 1.00 61.94 83 THR A C 1
ATOM 613 O O . THR A 1 83 ? -6.235 -9.269 12.119 1.00 61.94 83 THR A O 1
ATOM 616 N N . THR A 1 84 ? -5.062 -9.768 13.962 1.00 59.22 84 THR A N 1
ATOM 617 C CA . THR A 1 84 ? -3.846 -9.047 13.567 1.00 59.22 84 THR A CA 1
ATOM 618 C C . THR A 1 84 ? -3.215 -9.651 12.301 1.00 59.22 84 THR A C 1
ATOM 620 O O . THR A 1 84 ? -3.050 -10.870 12.222 1.00 59.22 84 THR A O 1
ATOM 623 N N . PRO A 1 85 ? -2.802 -8.830 11.314 1.00 65.06 85 PRO A N 1
ATOM 624 C CA . PRO A 1 85 ? -2.867 -7.363 11.265 1.00 65.06 85 PRO A CA 1
ATOM 625 C C . PRO A 1 85 ? -4.290 -6.817 11.077 1.00 65.06 85 PRO A C 1
ATOM 627 O O . PRO A 1 85 ? -5.101 -7.409 10.379 1.00 65.06 85 PRO A O 1
ATOM 630 N N . ASP A 1 86 ? -4.548 -5.639 11.645 1.00 79.56 86 ASP A N 1
ATOM 631 C CA . ASP A 1 86 ? -5.860 -4.980 11.634 1.00 79.56 86 ASP A CA 1
ATOM 632 C C . ASP A 1 86 ? -6.432 -4.724 10.234 1.00 79.56 86 ASP A C 1
ATOM 634 O O . ASP A 1 86 ? -7.651 -4.665 10.061 1.00 79.56 86 ASP A O 1
ATOM 638 N N . MET A 1 87 ? -5.555 -4.532 9.248 1.00 86.69 87 MET A N 1
ATOM 639 C CA . MET A 1 87 ? -5.925 -4.289 7.860 1.00 86.69 87 MET A CA 1
ATOM 640 C C . MET A 1 87 ? -4.833 -4.788 6.912 1.00 86.69 87 MET A C 1
ATOM 642 O O . MET A 1 87 ? -3.637 -4.651 7.189 1.00 86.69 87 MET A O 1
ATOM 646 N N . GLN A 1 88 ? -5.244 -5.310 5.761 1.00 91.06 88 GLN A N 1
ATOM 647 C CA . GLN A 1 88 ? -4.367 -5.730 4.676 1.00 91.06 88 GLN A CA 1
ATOM 648 C C . GLN A 1 88 ? -4.774 -5.039 3.373 1.00 91.06 88 GLN A C 1
ATOM 650 O O . GLN A 1 88 ? -5.928 -5.111 2.970 1.00 91.06 88 GLN A O 1
ATOM 655 N N . ILE A 1 89 ? -3.824 -4.407 2.689 1.00 92.12 89 ILE A N 1
ATOM 656 C CA . ILE A 1 89 ? -4.009 -3.815 1.363 1.00 92.12 89 ILE A CA 1
ATOM 657 C C . ILE A 1 89 ? -3.110 -4.555 0.384 1.00 92.12 89 ILE A C 1
ATOM 659 O O . ILE A 1 89 ? -1.899 -4.625 0.577 1.00 92.12 89 ILE A O 1
ATOM 663 N N . LEU A 1 90 ? -3.693 -5.079 -0.684 1.00 93.88 90 LEU A N 1
ATOM 664 C CA . LEU A 1 90 ? -2.957 -5.664 -1.794 1.00 93.88 90 LEU A CA 1
ATOM 665 C C . LEU A 1 90 ? -3.227 -4.829 -3.047 1.00 93.88 90 LEU A C 1
ATOM 667 O O . LEU A 1 90 ? -4.380 -4.655 -3.445 1.00 93.88 90 LEU A O 1
ATOM 671 N N . VAL A 1 91 ? -2.166 -4.321 -3.668 1.00 94.56 91 VAL A N 1
ATOM 672 C CA . VAL A 1 91 ? -2.247 -3.431 -4.830 1.00 94.56 91 VAL A CA 1
ATOM 673 C C . VAL A 1 91 ? -1.246 -3.832 -5.904 1.00 94.56 91 VAL A C 1
ATOM 675 O O . VAL A 1 91 ? -0.084 -4.100 -5.608 1.00 94.56 91 VAL A O 1
ATOM 678 N N . LYS A 1 92 ? -1.683 -3.813 -7.166 1.00 94.56 92 LYS A N 1
ATOM 679 C CA . LYS A 1 92 ? -0.802 -3.969 -8.327 1.00 94.56 92 LYS A CA 1
ATOM 680 C C . LYS A 1 92 ? -0.611 -2.650 -9.040 1.00 94.56 92 LYS A C 1
ATOM 682 O O . LYS A 1 92 ? -1.571 -2.071 -9.558 1.00 94.56 92 LYS A O 1
ATOM 687 N N . LEU A 1 93 ? 0.641 -2.221 -9.104 1.00 93.50 93 LEU A N 1
ATOM 688 C CA . LEU A 1 93 ? 1.065 -1.019 -9.803 1.00 93.50 93 LEU A CA 1
ATOM 689 C C . LEU A 1 93 ? 1.815 -1.432 -11.068 1.00 93.50 93 LEU A C 1
ATOM 691 O O . LEU A 1 93 ? 2.744 -2.238 -11.009 1.00 93.50 93 LEU A O 1
ATOM 695 N N . ASP A 1 94 ? 1.379 -0.920 -12.217 1.00 90.00 94 ASP A N 1
ATOM 696 C CA . ASP A 1 94 ? 2.099 -1.089 -13.478 1.00 90.00 94 ASP A CA 1
ATOM 697 C C . ASP A 1 94 ? 3.018 0.090 -13.760 1.00 90.00 94 ASP A C 1
ATOM 699 O O . ASP A 1 94 ? 2.773 1.191 -13.270 1.00 90.00 94 ASP A O 1
ATOM 703 N N . LYS A 1 95 ? 4.022 -0.159 -14.612 1.00 75.81 95 LYS A N 1
ATOM 704 C CA . LYS A 1 95 ? 4.936 0.854 -15.166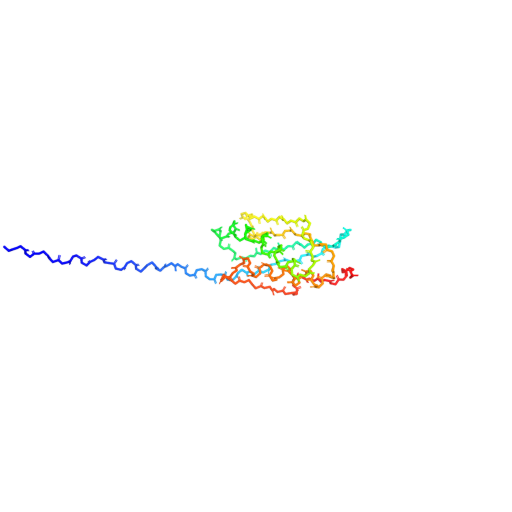 1.00 75.81 95 LYS A CA 1
ATOM 705 C C . LYS A 1 95 ? 5.696 1.637 -14.071 1.00 75.81 95 LYS A C 1
ATOM 707 O O . LYS A 1 95 ? 5.317 1.658 -12.909 1.00 75.81 95 LYS A O 1
ATOM 712 N N . GLN A 1 96 ? 6.801 2.284 -14.428 1.00 85.19 96 GLN A N 1
ATOM 713 C CA . GLN A 1 96 ? 7.745 2.908 -13.479 1.00 85.19 96 GLN A CA 1
ATOM 714 C C . GLN A 1 96 ? 8.555 1.927 -12.619 1.00 85.19 96 GLN A C 1
ATOM 716 O O . GLN A 1 96 ? 8.193 0.767 -12.426 1.00 85.19 96 GLN A O 1
ATOM 721 N N . SER A 1 97 ? 9.664 2.441 -12.084 1.00 89.94 97 SER A N 1
ATOM 722 C CA . SER A 1 97 ? 10.550 1.708 -11.185 1.00 89.94 97 SER A CA 1
ATOM 723 C C . SER A 1 97 ? 9.863 1.358 -9.851 1.00 89.94 97 SER A C 1
ATOM 725 O O . SER A 1 97 ? 9.005 2.116 -9.374 1.00 89.94 97 SER A O 1
ATOM 727 N N . PRO A 1 98 ? 10.281 0.270 -9.173 1.00 90.31 98 PRO A N 1
ATOM 728 C CA . PRO A 1 98 ? 9.736 -0.126 -7.871 1.00 90.31 98 PRO A CA 1
ATOM 729 C C . PRO A 1 98 ? 9.804 0.982 -6.808 1.00 90.31 98 PRO A C 1
ATOM 731 O O . PRO A 1 98 ? 8.911 1.102 -5.968 1.00 90.31 98 PRO A O 1
ATOM 734 N N . SER A 1 99 ? 10.842 1.825 -6.845 1.00 90.31 99 SER A N 1
ATOM 735 C CA . SER A 1 99 ? 11.002 2.950 -5.918 1.00 90.31 99 SER A CA 1
ATOM 736 C C . SER A 1 99 ? 9.936 4.027 -6.122 1.00 90.31 99 SER A C 1
ATOM 738 O O . SER A 1 99 ? 9.335 4.472 -5.145 1.00 90.31 99 SER A O 1
ATOM 740 N N . THR A 1 100 ? 9.650 4.396 -7.372 1.00 92.50 100 THR A N 1
ATOM 741 C CA . THR A 1 100 ? 8.600 5.364 -7.726 1.00 92.50 100 THR A CA 1
ATOM 742 C C . THR A 1 100 ? 7.221 4.839 -7.337 1.00 92.50 100 THR A C 1
ATOM 744 O O . THR A 1 100 ? 6.426 5.551 -6.725 1.00 92.50 100 THR A O 1
ATOM 747 N N . GLN A 1 101 ? 6.960 3.560 -7.616 1.00 92.69 101 GLN A N 1
ATOM 748 C CA . GLN A 1 101 ? 5.723 2.892 -7.218 1.00 92.69 101 GLN A CA 1
ATOM 749 C C . GLN A 1 101 ? 5.527 2.889 -5.698 1.00 92.69 101 GLN A C 1
ATOM 751 O O . GLN A 1 101 ? 4.447 3.234 -5.217 1.00 92.69 101 GLN A O 1
ATOM 756 N N . ARG A 1 102 ? 6.582 2.584 -4.931 1.00 91.62 102 ARG A N 1
ATOM 757 C CA . ARG A 1 102 ? 6.549 2.627 -3.464 1.00 91.62 102 ARG A CA 1
ATOM 758 C C . ARG A 1 102 ? 6.234 4.030 -2.937 1.00 91.62 102 ARG A C 1
ATOM 760 O O . ARG A 1 102 ? 5.438 4.156 -2.012 1.00 91.62 102 ARG A O 1
ATOM 767 N N . THR A 1 103 ? 6.821 5.074 -3.519 1.00 91.88 103 THR A N 1
ATOM 768 C CA . THR A 1 103 ? 6.538 6.468 -3.134 1.00 91.88 103 THR A CA 1
ATOM 769 C C . THR A 1 103 ? 5.088 6.851 -3.428 1.00 91.88 103 THR A C 1
ATOM 771 O O . THR A 1 103 ? 4.415 7.418 -2.568 1.00 91.88 103 THR A O 1
ATOM 774 N N . ALA A 1 104 ? 4.571 6.501 -4.610 1.00 92.38 104 ALA A N 1
ATOM 775 C CA . ALA A 1 104 ? 3.174 6.747 -4.960 1.00 92.38 104 ALA A CA 1
ATOM 776 C C . ALA A 1 104 ? 2.213 6.040 -3.989 1.00 92.38 104 ALA A C 1
ATOM 778 O O . ALA A 1 104 ? 1.239 6.639 -3.526 1.00 92.38 104 ALA A O 1
ATOM 779 N N . LEU A 1 105 ? 2.516 4.788 -3.640 1.00 92.50 105 LEU A N 1
ATOM 780 C CA . LEU A 1 105 ? 1.756 4.018 -2.663 1.00 92.50 105 LEU A CA 1
ATOM 781 C C . LEU A 1 105 ? 1.785 4.663 -1.272 1.00 92.50 105 LEU A C 1
ATOM 783 O O . LEU A 1 105 ? 0.726 4.850 -0.677 1.00 92.50 105 LEU A O 1
ATOM 787 N N . PHE A 1 106 ? 2.966 5.051 -0.783 1.00 91.62 106 PHE A N 1
ATOM 788 C CA . PHE A 1 106 ? 3.121 5.728 0.506 1.00 91.62 106 PHE A CA 1
ATOM 789 C C . PHE A 1 106 ? 2.287 7.012 0.577 1.00 91.62 106 PHE A C 1
ATOM 791 O O . PHE A 1 106 ? 1.493 7.165 1.500 1.00 91.62 106 PHE A O 1
ATOM 798 N N . ASN A 1 107 ? 2.393 7.886 -0.427 1.00 91.50 107 ASN A N 1
ATOM 799 C CA . ASN A 1 107 ? 1.633 9.138 -0.476 1.00 91.50 107 ASN A CA 1
ATOM 800 C C . ASN A 1 107 ? 0.115 8.890 -0.489 1.00 91.50 107 ASN A C 1
ATOM 802 O O . ASN A 1 107 ? -0.643 9.599 0.172 1.00 91.50 107 ASN A O 1
ATOM 806 N N . GLY A 1 108 ? -0.330 7.863 -1.221 1.00 91.31 108 GLY A N 1
ATOM 807 C CA . GLY A 1 108 ? -1.736 7.471 -1.273 1.00 91.31 108 GLY A CA 1
ATOM 808 C C . GLY A 1 108 ? -2.251 6.962 0.072 1.00 91.31 108 GLY A C 1
ATOM 809 O O . GLY A 1 108 ? -3.323 7.369 0.513 1.00 91.31 108 GLY A O 1
ATOM 810 N N . LEU A 1 109 ? -1.472 6.119 0.752 1.00 90.00 109 LEU A N 1
ATOM 811 C CA . LEU A 1 109 ? -1.804 5.634 2.091 1.00 90.00 109 LEU A CA 1
ATOM 812 C C . LEU A 1 109 ? -1.804 6.778 3.105 1.00 90.00 109 LEU A C 1
ATOM 814 O O . LEU A 1 109 ? -2.782 6.948 3.822 1.00 90.00 109 LEU A O 1
ATOM 818 N N . GLN A 1 110 ? -0.771 7.620 3.123 1.00 89.62 110 GLN A N 1
ATOM 819 C CA . GLN A 1 110 ? -0.701 8.767 4.027 1.00 89.62 110 GLN A CA 1
ATOM 820 C C . GLN A 1 110 ? -1.929 9.681 3.882 1.00 89.62 110 GLN A C 1
ATOM 822 O O . GLN A 1 110 ? -2.508 10.098 4.884 1.00 89.62 110 GLN A O 1
ATOM 827 N N . ALA A 1 111 ? -2.387 9.923 2.650 1.00 88.94 111 ALA A N 1
ATOM 828 C CA . ALA A 1 111 ? -3.621 10.661 2.395 1.00 88.94 111 ALA A CA 1
ATOM 829 C C . ALA A 1 111 ? -4.887 9.903 2.841 1.00 88.94 111 ALA A C 1
ATOM 831 O O . ALA A 1 111 ? -5.837 10.528 3.309 1.00 88.94 111 ALA A O 1
ATOM 832 N N . ALA A 1 112 ? -4.916 8.572 2.720 1.00 89.19 112 ALA A N 1
ATOM 833 C CA . ALA A 1 112 ? -6.047 7.748 3.147 1.00 89.19 112 ALA A CA 1
ATOM 834 C C . ALA A 1 112 ? -6.237 7.729 4.672 1.00 89.19 112 ALA A C 1
ATOM 836 O O . ALA A 1 112 ? -7.376 7.772 5.134 1.00 89.19 112 ALA A O 1
ATOM 837 N N . PHE A 1 113 ? -5.138 7.701 5.432 1.00 86.69 113 PHE A N 1
ATOM 838 C CA . PHE A 1 113 ? -5.142 7.772 6.899 1.00 86.69 113 PHE A CA 1
ATOM 839 C C . PHE A 1 113 ? -5.363 9.197 7.434 1.00 86.69 113 PHE A C 1
ATOM 841 O O . PHE A 1 113 ? -5.818 9.373 8.564 1.00 86.69 113 PHE A O 1
ATOM 848 N N . GLY A 1 114 ? -5.079 10.229 6.633 1.00 81.88 114 GLY A N 1
ATOM 849 C CA . GLY A 1 114 ? -5.379 11.620 6.970 1.00 81.88 114 GLY A CA 1
ATOM 850 C C . GLY A 1 114 ? -4.784 12.058 8.314 1.00 81.88 114 GLY A C 1
ATOM 851 O O . GLY A 1 114 ? -3.613 11.813 8.605 1.00 81.88 114 GLY A O 1
ATOM 852 N N . SER A 1 115 ? -5.601 12.706 9.149 1.00 72.06 115 SER A N 1
ATOM 853 C CA . SER A 1 115 ? -5.189 13.228 10.461 1.00 72.06 115 SER A CA 1
ATOM 854 C C . SER A 1 115 ? -4.899 12.152 11.510 1.00 72.06 115 SER A C 1
ATOM 856 O O . SER A 1 115 ? 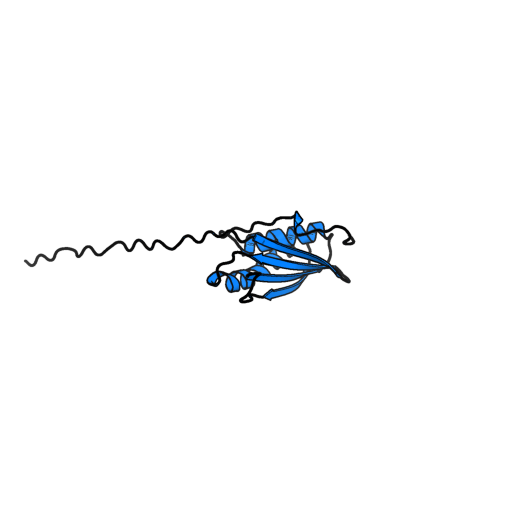-4.308 12.476 12.536 1.00 72.06 115 SER A O 1
ATOM 858 N N . GLN A 1 116 ? -5.273 10.888 11.269 1.00 69.31 116 GLN A N 1
ATOM 859 C CA . GLN A 1 116 ? -4.949 9.778 12.175 1.00 69.31 116 GLN A CA 1
ATOM 860 C C . GLN A 1 116 ? -3.447 9.467 12.174 1.00 69.31 116 GLN A C 1
ATOM 862 O O . GLN A 1 116 ? -2.938 8.884 13.125 1.00 69.31 116 GLN A O 1
ATOM 867 N N . GLY A 1 117 ? -2.733 9.898 11.128 1.00 72.38 117 GLY A N 1
ATOM 868 C CA . GLY A 1 117 ? -1.311 9.655 10.961 1.00 72.38 117 GLY A CA 1
ATOM 869 C C . GLY A 1 117 ? -1.023 8.224 10.512 1.00 72.38 117 GLY A C 1
ATOM 870 O O . GLY A 1 117 ? -1.639 7.258 10.959 1.00 72.38 117 GLY A O 1
ATOM 871 N N . PHE A 1 118 ? -0.051 8.091 9.614 1.00 83.81 118 PHE A N 1
ATOM 872 C CA . PHE A 1 118 ? 0.427 6.805 9.127 1.00 83.81 118 PHE A CA 1
ATOM 873 C C . PHE A 1 118 ? 1.946 6.765 9.222 1.00 83.81 118 PHE A C 1
ATOM 875 O O . PHE A 1 118 ? 2.644 7.492 8.514 1.00 83.81 118 PHE A O 1
ATOM 882 N N . ASN A 1 119 ? 2.458 5.935 10.126 1.00 85.19 119 ASN A N 1
ATOM 883 C CA . ASN A 1 119 ? 3.886 5.726 10.278 1.00 85.19 119 ASN A CA 1
ATOM 884 C C . ASN A 1 119 ? 4.352 4.660 9.282 1.00 85.19 119 ASN A C 1
ATOM 886 O O . ASN A 1 119 ? 4.155 3.456 9.477 1.00 85.19 119 ASN A O 1
ATOM 890 N N . TRP A 1 120 ? 4.967 5.127 8.200 1.00 81.06 120 TRP A N 1
ATOM 891 C CA . TRP A 1 120 ? 5.584 4.274 7.199 1.00 81.06 120 TRP A CA 1
ATOM 892 C C . TRP A 1 120 ? 7.048 4.041 7.531 1.00 81.06 120 TRP A C 1
ATOM 894 O O . TRP A 1 120 ? 7.907 4.895 7.301 1.00 81.06 120 TRP A O 1
ATOM 904 N N . ASN A 1 121 ? 7.356 2.843 8.012 1.00 81.12 121 ASN A N 1
ATOM 905 C CA . ASN A 1 121 ? 8.737 2.415 8.111 1.00 81.12 121 ASN A CA 1
ATOM 906 C C . ASN A 1 121 ? 9.188 1.848 6.758 1.00 81.12 121 ASN A C 1
ATOM 908 O O . ASN A 1 121 ? 8.911 0.699 6.419 1.00 81.12 121 ASN A O 1
ATOM 912 N N . ALA A 1 122 ? 9.914 2.654 5.980 1.00 66.69 122 ALA A N 1
ATOM 913 C CA . ALA A 1 122 ? 10.392 2.268 4.652 1.00 66.69 122 ALA A CA 1
ATOM 914 C C . ALA A 1 122 ? 11.263 0.997 4.655 1.00 66.69 122 ALA A C 1
ATOM 916 O O . ALA A 1 122 ? 11.301 0.299 3.641 1.00 66.69 122 ALA A O 1
ATOM 917 N N . ASN A 1 123 ? 11.904 0.661 5.784 1.00 74.38 123 ASN A N 1
ATOM 918 C CA . ASN A 1 123 ? 12.702 -0.560 5.925 1.00 74.38 123 ASN A CA 1
ATOM 919 C C . ASN A 1 123 ? 11.842 -1.828 5.899 1.00 74.38 123 ASN A C 1
ATOM 921 O O . ASN A 1 123 ? 12.342 -2.896 5.561 1.00 74.38 123 ASN A O 1
ATOM 925 N N . GLN A 1 124 ? 10.550 -1.724 6.219 1.00 80.19 124 GLN A N 1
ATOM 926 C CA . GLN A 1 124 ? 9.629 -2.849 6.094 1.00 80.19 124 GLN A CA 1
ATOM 927 C C . GLN A 1 124 ? 9.222 -3.105 4.642 1.00 80.19 124 GLN A C 1
ATOM 929 O O . GLN A 1 124 ? 8.789 -4.210 4.359 1.00 80.19 124 GLN A O 1
ATOM 934 N N . CYS A 1 125 ? 9.377 -2.133 3.731 1.00 82.69 125 CYS A N 1
ATOM 935 C CA . CYS A 1 125 ? 9.173 -2.297 2.288 1.00 82.69 125 CYS A CA 1
ATOM 936 C C . CYS A 1 125 ? 10.516 -2.452 1.562 1.00 82.69 125 CYS A C 1
ATOM 938 O O . CYS A 1 125 ? 10.983 -1.520 0.886 1.00 82.69 125 CYS A O 1
ATOM 940 N N . ASN A 1 126 ? 11.144 -3.621 1.696 1.00 80.88 126 ASN A N 1
ATOM 941 C CA . ASN A 1 126 ? 12.389 -3.909 0.993 1.00 80.88 126 ASN A CA 1
ATOM 942 C C . ASN A 1 126 ? 12.141 -4.071 -0.518 1.00 80.88 126 ASN A C 1
ATOM 944 O O . ASN A 1 126 ? 11.269 -4.829 -0.935 1.00 80.88 126 ASN A O 1
ATOM 948 N N . LEU A 1 127 ? 12.923 -3.355 -1.327 1.00 83.56 127 LEU A N 1
ATOM 949 C CA . LEU A 1 127 ? 12.894 -3.427 -2.793 1.00 83.56 127 LEU A CA 1
ATOM 950 C C . LEU A 1 127 ? 14.111 -4.168 -3.368 1.00 83.56 127 LEU A C 1
ATOM 952 O O . LEU A 1 127 ? 14.259 -4.249 -4.585 1.00 83.56 127 LEU A O 1
ATOM 956 N N . ALA A 1 128 ? 15.008 -4.675 -2.517 1.00 80.50 128 ALA A N 1
ATOM 957 C CA . ALA A 1 128 ? 16.181 -5.413 -2.961 1.00 80.50 128 ALA A CA 1
ATOM 958 C C . ALA A 1 128 ? 15.762 -6.657 -3.759 1.00 80.50 128 ALA A C 1
ATOM 960 O O . ALA A 1 128 ? 14.901 -7.421 -3.329 1.00 80.50 128 ALA A O 1
ATOM 961 N N . GLY A 1 129 ? 16.380 -6.852 -4.925 1.00 78.06 129 GLY A N 1
ATOM 962 C CA . GLY A 1 129 ? 16.075 -7.974 -5.816 1.00 78.06 129 GLY A CA 1
ATOM 963 C C . GLY A 1 129 ? 14.821 -7.797 -6.679 1.00 78.06 129 GLY A C 1
ATOM 964 O O . GLY A 1 129 ? 14.523 -8.689 -7.468 1.00 78.06 129 GLY A O 1
ATOM 965 N N . ILE A 1 130 ? 14.107 -6.668 -6.581 1.00 84.06 130 ILE A N 1
ATOM 966 C CA . ILE A 1 130 ? 13.005 -6.348 -7.495 1.00 84.06 130 ILE A CA 1
ATOM 967 C C . ILE A 1 130 ? 13.584 -5.703 -8.768 1.00 84.06 130 ILE A C 1
ATOM 969 O O . ILE A 1 130 ? 14.252 -4.672 -8.655 1.00 84.06 130 ILE A O 1
A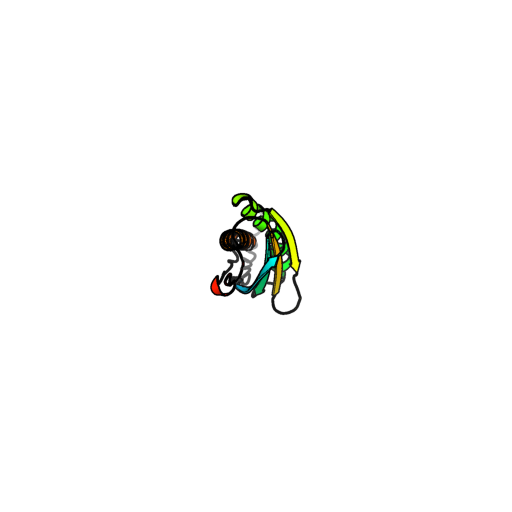TOM 973 N N . PRO A 1 131 ? 13.347 -6.273 -9.967 1.00 77.00 131 PRO A N 1
ATOM 974 C CA . PRO A 1 131 ? 13.810 -5.696 -11.227 1.00 77.00 131 PRO A CA 1
ATOM 975 C C . PRO A 1 131 ? 13.276 -4.272 -11.430 1.00 77.00 131 PRO A C 1
ATOM 977 O O . PRO A 1 131 ? 12.104 -4.000 -11.149 1.00 77.00 131 PRO A O 1
ATOM 980 N N . THR A 1 132 ? 14.141 -3.376 -11.907 1.00 72.25 132 THR A N 1
ATOM 981 C CA . THR A 1 132 ? 13.813 -1.978 -12.234 1.00 72.25 132 THR A CA 1
ATOM 982 C C . THR A 1 132 ? 13.402 -1.804 -13.679 1.00 72.25 132 THR A C 1
ATOM 984 O O . THR A 1 132 ? 14.109 -2.382 -14.535 1.00 72.25 132 THR A O 1
#

Radius of gyration: 20.68 Å; chains: 1; bounding box: 62×50×53 Å

Organism: NCBI:txid256645